Protein AF-A0A7C7QUS9-F1 (afdb_monomer)

Foldseek 3Di:
DVVVVVLVVLLVLLLVVCLVPNLVDDCCVSCVVVVHHSVVVCVSQVDSVSSVVVNCCVLPVVLDDPVLVVLCPPPVDDNVVSVVVSVVVVCVSQPDSSNVSNVVRVD

Radius of gyration: 17.29 Å; Cα contacts (8 Å, |Δi|>4): 69; chains: 1; bounding box: 38×33×48 Å

pLDDT: mean 86.85, std 11.31, range [49.69, 97.69]

Nearest PDB structures (foldseek):
  7n4z-assembly2_B  TM=6.347E-01  e=1.288E-02  Salmonella enterica subsp. enterica serovar Typhimurium
  4nn1-assembly1_A-2  TM=6.905E-01  e=2.292E-02  Mycobacterium tuberculosis H37Rv
  7n4w-assembly1_A-2  TM=6.399E-01  e=1.288E-02  Salmonella enterica subsp. enterica serovar Typhimurium str. 14028S
  3vvx-assembly1_A  TM=6.187E-01  e=1.674E-02  Salmonella enterica subsp. enterica serovar Typhimurium str. 14028S
  2hku-assembly1_A  TM=6.046E-01  e=2.071E-01  Rhodococcus jostii RHA1

Structure (mmCIF, N/CA/C/O backbone):
data_AF-A0A7C7QUS9-F1
#
_entry.id   AF-A0A7C7QUS9-F1
#
loop_
_atom_site.group_PDB
_atom_site.id
_atom_site.type_symbol
_atom_site.label_atom_id
_atom_site.label_alt_id
_atom_site.label_comp_id
_atom_site.label_asym_id
_atom_site.label_entity_id
_atom_site.label_seq_id
_atom_site.pdbx_PDB_ins_code
_atom_site.Cartn_x
_atom_site.Cartn_y
_atom_site.Cartn_z
_atom_site.occupancy
_atom_site.B_iso_or_equiv
_atom_site.auth_seq_id
_atom_site.auth_comp_id
_atom_site.auth_asym_id
_atom_site.auth_atom_id
_atom_site.pdbx_PDB_model_num
ATOM 1 N N . MET A 1 1 ? 1.601 -17.548 12.418 1.00 49.69 1 MET A N 1
ATOM 2 C CA . MET A 1 1 ? 0.513 -18.041 11.544 1.00 49.69 1 MET A CA 1
ATOM 3 C C . MET A 1 1 ? -0.765 -17.232 11.767 1.00 49.69 1 MET A C 1
ATOM 5 O O . MET A 1 1 ? -0.870 -16.202 11.123 1.00 49.69 1 MET A O 1
ATOM 9 N N . ALA A 1 2 ? -1.624 -17.521 12.758 1.00 72.19 2 ALA A N 1
ATOM 10 C CA . ALA A 1 2 ? -2.902 -16.795 12.927 1.00 72.19 2 ALA A CA 1
ATOM 11 C C . ALA A 1 2 ? -2.791 -15.256 13.081 1.00 72.19 2 ALA A C 1
ATOM 13 O O . ALA A 1 2 ? -3.647 -14.520 12.602 1.00 72.19 2 ALA A O 1
ATOM 14 N N . SER A 1 3 ? -1.736 -14.741 13.730 1.00 84.69 3 SER A N 1
ATOM 15 C CA . SER A 1 3 ? -1.546 -13.288 13.897 1.00 84.69 3 SER A CA 1
ATOM 16 C C . SER A 1 3 ? -1.076 -12.578 12.622 1.00 84.69 3 SER A C 1
ATOM 18 O O . SER A 1 3 ? -1.424 -11.420 12.421 1.00 84.69 3 SER A O 1
ATOM 20 N N . GLU A 1 4 ? -0.286 -13.240 11.775 1.00 89.75 4 GLU A N 1
ATOM 21 C CA . GLU A 1 4 ? 0.181 -12.663 10.504 1.00 89.75 4 GLU A CA 1
ATOM 22 C C . GLU A 1 4 ? -0.913 -12.720 9.444 1.00 89.75 4 GLU A C 1
ATOM 24 O O . GLU A 1 4 ? -1.131 -11.734 8.749 1.00 89.75 4 GLU A O 1
ATOM 29 N N . GLU A 1 5 ? -1.661 -13.824 9.378 1.00 91.81 5 GLU A N 1
ATOM 30 C CA . GLU A 1 5 ? -2.834 -13.949 8.505 1.00 91.81 5 GLU A CA 1
ATOM 31 C C . GLU A 1 5 ? -3.876 -12.878 8.833 1.00 91.81 5 GLU A C 1
ATOM 33 O O . GLU A 1 5 ? -4.350 -12.176 7.944 1.00 91.81 5 GLU A O 1
ATOM 38 N N . ARG A 1 6 ? -4.156 -12.668 10.125 1.00 93.38 6 ARG A N 1
ATOM 39 C CA . ARG A 1 6 ? -5.058 -11.606 10.589 1.00 93.38 6 ARG A CA 1
ATOM 40 C C . ARG A 1 6 ? -4.556 -10.210 10.234 1.00 93.38 6 ARG A C 1
ATOM 42 O O . ARG A 1 6 ? -5.337 -9.338 9.865 1.00 93.38 6 ARG A O 1
ATOM 49 N N . ARG A 1 7 ? -3.248 -9.984 10.352 1.00 94.62 7 ARG A N 1
ATOM 50 C CA . ARG A 1 7 ? -2.628 -8.708 9.992 1.00 94.62 7 ARG A CA 1
ATOM 51 C C . ARG A 1 7 ? -2.743 -8.439 8.494 1.00 94.62 7 ARG A C 1
ATOM 53 O O . ARG A 1 7 ? -3.082 -7.325 8.110 1.00 94.62 7 ARG A O 1
ATOM 60 N N . ALA A 1 8 ? -2.514 -9.458 7.667 1.00 93.81 8 ALA A N 1
ATOM 61 C CA . ALA A 1 8 ? -2.687 -9.381 6.221 1.00 93.81 8 ALA A CA 1
ATOM 62 C C . ALA A 1 8 ? -4.157 -9.140 5.832 1.00 93.81 8 ALA A C 1
ATOM 64 O O . ALA A 1 8 ? -4.424 -8.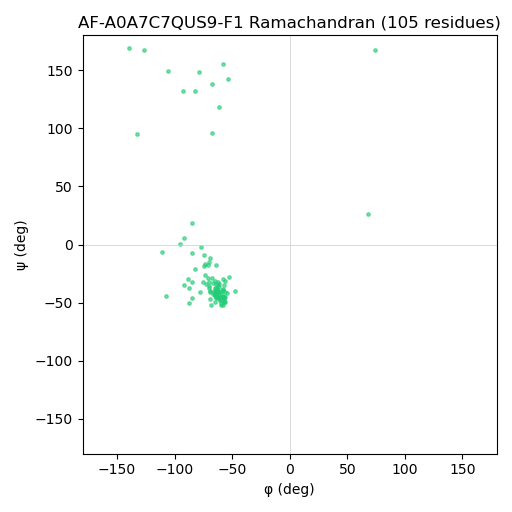302 4.975 1.00 93.81 8 ALA A O 1
ATOM 65 N N . GLU A 1 9 ? -5.105 -9.801 6.505 1.00 94.44 9 GLU A N 1
ATOM 66 C CA . GLU A 1 9 ? -6.548 -9.569 6.349 1.00 94.44 9 GLU A CA 1
ATOM 67 C C . GLU A 1 9 ? -6.909 -8.103 6.639 1.00 94.44 9 GLU A C 1
ATOM 69 O O . GLU A 1 9 ? -7.573 -7.445 5.833 1.00 94.44 9 GLU A O 1
ATOM 74 N N . PHE A 1 10 ? -6.430 -7.558 7.762 1.00 96.06 10 PHE A N 1
ATOM 75 C CA . PHE A 1 10 ? -6.688 -6.165 8.129 1.00 96.06 10 PHE A CA 1
ATOM 76 C C . PHE A 1 10 ? -6.063 -5.186 7.141 1.00 96.06 10 PHE A C 1
ATOM 78 O O . PHE A 1 10 ? -6.703 -4.198 6.786 1.00 96.06 10 PHE A O 1
ATOM 85 N N . LEU A 1 11 ? -4.846 -5.467 6.673 1.00 95.31 11 LEU A N 1
ATOM 86 C CA . LEU A 1 11 ? -4.173 -4.644 5.675 1.00 95.31 11 LEU A CA 1
ATOM 87 C C . LEU A 1 11 ? -4.941 -4.634 4.347 1.00 95.31 11 LEU A C 1
ATOM 89 O O . LEU A 1 11 ? -5.177 -3.564 3.796 1.00 95.31 11 LEU A O 1
ATOM 93 N N . ALA A 1 12 ? -5.401 -5.794 3.868 1.00 93.00 12 ALA A N 1
ATOM 94 C CA . ALA A 1 12 ? -6.202 -5.890 2.646 1.00 93.00 12 ALA A CA 1
ATOM 95 C C . ALA A 1 12 ? -7.488 -5.051 2.741 1.00 93.00 12 ALA A C 1
ATOM 97 O O . ALA A 1 12 ? -7.810 -4.276 1.843 1.00 93.00 12 ALA A O 1
ATOM 98 N N . LYS A 1 13 ? -8.186 -5.129 3.876 1.00 94.44 13 LYS A N 1
ATOM 99 C CA . LYS A 1 13 ? -9.397 -4.337 4.118 1.00 94.44 13 LYS A CA 1
ATOM 100 C C . LYS A 1 13 ? -9.125 -2.848 4.316 1.00 94.44 13 LYS A C 1
ATOM 102 O O . LYS A 1 13 ? -9.951 -2.027 3.924 1.00 94.44 13 LYS A O 1
ATOM 107 N N . ALA A 1 14 ? -7.981 -2.485 4.887 1.00 94.50 14 ALA A N 1
ATOM 108 C CA . ALA A 1 14 ? -7.552 -1.094 4.972 1.00 94.50 14 ALA A CA 1
ATOM 109 C C . ALA A 1 14 ? -7.261 -0.505 3.583 1.00 94.50 14 ALA A C 1
ATOM 111 O O . ALA A 1 14 ? -7.660 0.627 3.326 1.00 94.50 14 ALA A O 1
ATOM 112 N N . ILE A 1 15 ? -6.641 -1.275 2.678 1.00 92.31 15 ILE A N 1
ATOM 113 C CA . ILE A 1 15 ? -6.433 -0.879 1.275 1.00 92.31 15 ILE A CA 1
ATOM 114 C C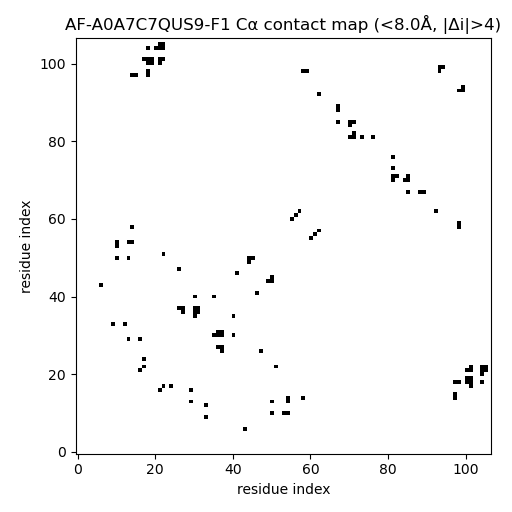 . ILE A 1 15 ? -7.783 -0.587 0.606 1.00 92.31 15 ILE A C 1
ATOM 116 O O . ILE A 1 15 ? -7.966 0.505 0.073 1.00 92.31 15 ILE A O 1
ATOM 120 N N . GLU A 1 16 ? -8.749 -1.511 0.696 1.00 91.00 16 GLU A N 1
ATOM 121 C CA . GLU A 1 16 ? -10.104 -1.314 0.149 1.00 91.00 16 GLU A CA 1
ATOM 122 C C . GLU A 1 16 ? -10.774 -0.054 0.728 1.00 91.00 16 GLU A C 1
ATOM 124 O O . GLU A 1 16 ? -11.364 0.746 0.002 1.00 91.00 16 GLU A O 1
ATOM 129 N N . PHE A 1 17 ? -10.672 0.138 2.046 1.00 92.88 17 PHE A N 1
ATOM 130 C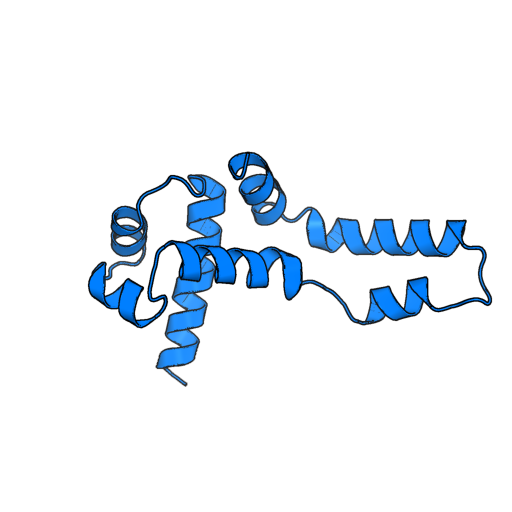 CA . PHE A 1 17 ? -11.280 1.265 2.745 1.00 92.88 17 PHE A CA 1
ATOM 131 C C . PHE A 1 17 ? -10.678 2.607 2.322 1.00 92.88 17 PHE A C 1
ATOM 133 O O . PHE A 1 17 ? -11.417 3.521 1.963 1.00 92.88 17 PHE A O 1
ATOM 140 N N . PHE A 1 18 ? -9.350 2.733 2.315 1.00 90.81 18 PHE A N 1
ATOM 141 C CA . PHE A 1 18 ? -8.694 3.981 1.928 1.00 90.81 18 PHE A CA 1
ATOM 142 C C . PHE A 1 18 ? -8.808 4.267 0.430 1.00 90.81 18 PHE A C 1
ATOM 144 O O . PHE A 1 18 ? -8.901 5.432 0.051 1.00 90.81 18 PHE A O 1
ATOM 151 N N . ALA A 1 19 ? -8.900 3.240 -0.420 1.00 87.50 19 ALA A N 1
ATOM 152 C CA . ALA A 1 19 ? -9.254 3.426 -1.824 1.00 87.50 19 ALA A CA 1
ATOM 153 C C . ALA A 1 19 ? -10.666 4.018 -1.985 1.00 87.50 19 ALA A C 1
ATOM 155 O O . ALA A 1 19 ? -10.932 4.756 -2.931 1.00 87.50 19 ALA A O 1
ATOM 156 N N . GLN A 1 20 ? -11.603 3.712 -1.088 1.00 87.62 20 GLN A N 1
ATOM 157 C CA . GLN A 1 20 ? -12.972 4.224 -1.171 1.00 87.62 20 GLN A CA 1
ATOM 158 C C . GLN A 1 20 ? -13.128 5.613 -0.549 1.00 87.62 20 GLN A C 1
ATOM 160 O O . GLN A 1 20 ? -13.744 6.473 -1.173 1.00 87.62 20 GLN A O 1
ATOM 165 N N . GLU A 1 21 ? -12.564 5.812 0.642 1.00 88.50 21 GLU A N 1
ATOM 166 C CA . GLU A 1 21 ? -12.873 6.939 1.534 1.00 88.50 21 GLU A CA 1
ATOM 167 C C . GLU A 1 21 ? -11.720 7.953 1.676 1.00 88.50 21 GLU A C 1
ATOM 169 O O . GLU A 1 21 ? -11.881 8.986 2.326 1.00 88.50 21 GLU A O 1
ATOM 174 N N . GLY A 1 22 ? -10.544 7.656 1.115 1.00 87.62 22 GLY A N 1
ATOM 175 C CA . GLY A 1 22 ? -9.336 8.472 1.252 1.00 87.62 22 GLY A CA 1
ATOM 176 C C . GLY A 1 22 ? -8.664 8.376 2.624 1.00 87.62 22 GLY A C 1
ATOM 177 O O . GLY A 1 22 ? -9.221 7.848 3.591 1.00 87.62 22 GLY A O 1
ATOM 178 N N . PHE A 1 23 ? -7.436 8.890 2.731 1.00 88.81 23 PHE A N 1
ATOM 179 C CA . PHE A 1 23 ? -6.633 8.766 3.954 1.00 88.81 23 PHE A CA 1
ATOM 180 C C . PHE A 1 23 ? -7.091 9.660 5.104 1.00 88.81 23 PHE A C 1
ATOM 182 O O . PHE A 1 23 ? -6.758 9.370 6.250 1.00 88.81 23 PHE A O 1
ATOM 189 N N . GLU A 1 24 ? -7.906 10.685 4.858 1.00 87.88 24 GLU A N 1
ATOM 190 C CA . GLU A 1 24 ? -8.478 11.528 5.919 1.00 87.88 24 GLU A CA 1
ATOM 191 C C . GLU A 1 24 ? -9.541 10.800 6.756 1.00 87.88 24 GLU A C 1
ATOM 193 O O . GLU A 1 24 ? -9.807 11.165 7.904 1.00 87.88 24 GLU A O 1
ATOM 198 N N . SER A 1 25 ? -10.071 9.688 6.245 1.00 88.56 25 SER A N 1
ATOM 199 C CA . SER A 1 25 ? -11.064 8.859 6.927 1.00 88.56 25 SER A CA 1
ATOM 200 C C . SER A 1 25 ? -10.603 8.332 8.302 1.00 88.56 25 SER A C 1
ATOM 202 O O . SER A 1 25 ? -9.415 8.227 8.635 1.00 88.56 25 SER A O 1
ATOM 204 N N . SER A 1 26 ? -11.573 8.031 9.171 1.00 91.69 26 SER A N 1
ATOM 205 C CA . SER A 1 26 ? -11.314 7.660 10.566 1.00 91.69 26 SER A CA 1
ATOM 206 C C . SER A 1 26 ? -10.948 6.183 10.723 1.00 91.69 26 SER A C 1
ATOM 208 O O . SER A 1 26 ? -11.694 5.298 10.305 1.00 91.69 26 SER A O 1
ATOM 210 N N . THR A 1 27 ? -9.876 5.886 11.464 1.00 93.94 27 THR A N 1
ATOM 211 C CA . THR A 1 27 ? -9.523 4.501 11.841 1.00 93.94 27 THR A CA 1
ATOM 212 C C . THR A 1 27 ? -10.566 3.843 12.747 1.00 93.94 27 THR A C 1
ATOM 214 O O . THR A 1 27 ? -10.609 2.619 12.851 1.00 93.94 27 THR A O 1
ATOM 217 N N . ARG A 1 28 ? -11.446 4.629 13.385 1.00 95.19 28 ARG A N 1
ATOM 218 C CA . ARG A 1 28 ? -12.595 4.102 14.134 1.00 95.19 28 ARG A CA 1
ATOM 219 C C . ARG A 1 28 ? -13.634 3.483 13.200 1.00 95.19 28 ARG A C 1
ATOM 221 O O . ARG A 1 28 ? -14.183 2.433 13.517 1.00 95.19 28 ARG A O 1
ATOM 228 N N . GLU A 1 29 ? -13.875 4.118 12.057 1.00 95.31 29 GLU A N 1
ATOM 229 C CA . GLU A 1 29 ? -14.780 3.606 11.028 1.00 95.31 29 GLU A CA 1
ATOM 230 C C . GLU A 1 29 ? -14.194 2.359 10.357 1.00 95.31 29 GLU A C 1
ATOM 232 O O . GLU A 1 29 ? -14.894 1.359 10.205 1.00 95.31 29 GLU A O 1
ATOM 237 N N . LEU A 1 30 ? -12.888 2.358 10.073 1.00 95.69 30 LEU A N 1
ATOM 238 C CA . LEU A 1 30 ? -12.189 1.160 9.605 1.00 95.69 30 LEU A CA 1
ATOM 239 C C . LEU A 1 30 ? -12.331 -0.010 10.592 1.00 95.69 30 LEU A C 1
ATOM 241 O O . LEU A 1 30 ? -12.716 -1.106 10.192 1.00 95.69 30 LEU A O 1
ATOM 245 N N . ALA A 1 31 ? -12.074 0.215 11.886 1.00 96.00 31 ALA A N 1
ATOM 246 C CA . ALA A 1 31 ? -12.225 -0.821 12.909 1.00 96.00 31 ALA A CA 1
ATOM 247 C C . ALA A 1 31 ? -13.662 -1.375 12.957 1.00 96.00 31 ALA A C 1
ATOM 249 O O . ALA A 1 31 ? -13.857 -2.588 13.029 1.00 96.00 31 ALA A O 1
ATOM 250 N N . ARG A 1 32 ? -14.669 -0.499 12.820 1.00 95.88 32 ARG A N 1
ATOM 251 C CA . ARG A 1 32 ? -16.080 -0.892 12.721 1.00 95.88 32 ARG A CA 1
ATOM 252 C C . ARG A 1 32 ? -16.343 -1.780 11.500 1.00 95.88 32 ARG A C 1
ATOM 254 O O . ARG A 1 32 ? -16.998 -2.807 11.650 1.00 95.88 32 ARG A O 1
ATOM 261 N N . ARG A 1 33 ? -15.822 -1.425 10.317 1.00 93.69 33 ARG A N 1
ATOM 262 C CA . ARG A 1 33 ? -15.948 -2.238 9.088 1.00 93.69 33 ARG A CA 1
ATOM 263 C C . ARG A 1 33 ? -15.240 -3.590 9.198 1.00 93.69 33 ARG A C 1
ATOM 265 O O . ARG A 1 33 ? -15.733 -4.577 8.668 1.00 93.69 33 ARG A O 1
ATOM 272 N N . LEU A 1 34 ? -14.124 -3.636 9.920 1.00 94.00 34 LEU A N 1
ATOM 273 C CA . LEU A 1 34 ? -13.379 -4.857 10.238 1.00 94.00 34 LEU A CA 1
ATOM 274 C C . LEU A 1 34 ? -14.058 -5.731 11.310 1.00 94.00 34 LEU A C 1
ATOM 276 O O . LEU A 1 34 ? -13.598 -6.840 11.567 1.00 94.00 34 LEU A O 1
ATOM 280 N N . GLY A 1 35 ? -15.114 -5.244 11.973 1.00 95.38 35 GLY A N 1
ATOM 281 C CA . GLY A 1 35 ? -15.760 -5.957 13.078 1.00 95.38 35 GLY A CA 1
ATOM 282 C C . GLY A 1 35 ? -14.882 -6.071 14.329 1.00 95.38 35 GLY A C 1
ATOM 283 O O . GLY A 1 35 ? -15.037 -7.008 15.111 1.00 95.38 35 GLY A O 1
ATOM 284 N N . VAL A 1 36 ? -13.944 -5.138 14.526 1.00 95.81 36 VAL A N 1
ATOM 285 C CA . VAL A 1 36 ? -13.001 -5.137 15.652 1.00 95.81 36 VAL A CA 1
ATOM 286 C C . VAL A 1 36 ? -13.008 -3.819 16.413 1.00 95.81 36 VAL A C 1
ATOM 288 O O . VAL A 1 36 ? -13.543 -2.803 15.974 1.00 95.81 36 VAL A O 1
ATOM 291 N N . THR A 1 37 ? -12.388 -3.818 17.589 1.00 97.12 37 THR A N 1
ATOM 292 C CA . THR A 1 37 ? -12.198 -2.589 18.358 1.00 97.12 37 THR A CA 1
ATOM 293 C C . THR A 1 37 ? -11.027 -1.779 17.796 1.00 97.12 37 THR A C 1
ATOM 295 O O . THR A 1 37 ? -10.039 -2.332 17.309 1.00 97.12 37 THR A O 1
ATOM 298 N N . GLN A 1 38 ? -11.100 -0.450 17.902 1.00 95.44 38 GLN A N 1
ATOM 299 C CA . GLN A 1 38 ? -10.001 0.435 17.498 1.00 95.44 38 GLN A CA 1
ATOM 300 C C . GLN A 1 38 ? -8.681 0.134 18.250 1.00 95.44 38 GLN A C 1
ATOM 302 O O . GLN A 1 38 ? -7.637 0.111 17.602 1.00 95.44 38 GLN A O 1
ATOM 307 N N . PRO A 1 39 ? -8.682 -0.189 19.563 1.00 96.69 39 PRO A N 1
ATOM 308 C CA . PRO A 1 39 ? -7.471 -0.650 20.246 1.00 96.69 39 PRO A CA 1
ATOM 309 C C . PRO A 1 39 ? -6.891 -1.952 19.680 1.00 96.69 39 PRO A C 1
ATOM 311 O O . PRO A 1 39 ? -5.672 -2.091 19.621 1.00 96.69 39 PRO A O 1
ATOM 314 N N . LEU A 1 40 ? -7.730 -2.904 19.241 1.00 95.31 40 LEU A N 1
ATOM 315 C CA . LEU A 1 40 ? -7.233 -4.127 18.605 1.00 95.31 40 LEU A CA 1
ATOM 316 C C . LEU A 1 40 ? -6.563 -3.810 17.268 1.00 95.31 40 LEU A C 1
ATOM 318 O O . LEU A 1 40 ? -5.487 -4.336 17.011 1.00 95.31 40 LEU A O 1
ATOM 322 N N . LEU A 1 41 ? -7.147 -2.925 16.455 1.00 95.44 41 LEU A N 1
ATOM 323 C CA . LEU A 1 41 ? -6.520 -2.456 15.217 1.00 95.44 41 LEU A CA 1
ATOM 324 C C . LEU A 1 41 ? -5.134 -1.847 15.492 1.00 95.44 41 LEU A C 1
ATOM 326 O O . LEU A 1 41 ? -4.161 -2.217 14.835 1.00 95.44 41 LEU A O 1
ATOM 330 N N . TYR A 1 42 ? -5.020 -0.999 16.519 1.00 95.75 42 TYR A N 1
ATOM 331 C CA . TYR A 1 42 ? -3.745 -0.380 16.892 1.00 95.75 42 TYR A CA 1
ATOM 332 C C . TYR A 1 42 ? -2.719 -1.333 17.511 1.00 95.75 42 TYR A C 1
ATOM 334 O O . TYR A 1 42 ? -1.531 -1.029 17.535 1.00 95.75 42 TYR A O 1
ATOM 342 N N . ARG A 1 43 ? -3.126 -2.532 17.936 1.00 95.00 43 ARG A N 1
ATOM 343 C CA . ARG A 1 43 ? -2.175 -3.590 18.298 1.00 95.00 43 ARG A CA 1
ATOM 344 C C . ARG A 1 43 ? -1.405 -4.119 17.080 1.00 95.00 43 ARG A C 1
ATOM 346 O O . ARG A 1 43 ? -0.283 -4.588 17.244 1.00 95.00 43 ARG A O 1
ATOM 353 N N . TYR A 1 44 ? -2.004 -4.069 15.888 1.00 95.19 44 TYR A N 1
ATOM 354 C CA . TYR A 1 44 ? -1.374 -4.503 14.635 1.00 95.19 44 TYR A CA 1
ATOM 355 C C . TYR A 1 44 ? -0.658 -3.364 13.906 1.00 95.19 44 TYR A C 1
ATOM 357 O O . TYR A 1 44 ? 0.383 -3.605 13.295 1.00 95.19 44 TYR A O 1
ATOM 365 N N . PHE A 1 45 ? -1.211 -2.151 13.992 1.00 96.12 45 PHE A N 1
ATOM 366 C CA . PHE A 1 45 ? -0.705 -0.946 13.335 1.00 96.12 45 PHE A CA 1
ATOM 367 C C . PHE A 1 45 ? -0.669 0.197 14.357 1.00 96.12 45 PHE A C 1
ATOM 369 O O . PHE A 1 45 ? -1.706 0.812 14.581 1.00 96.12 45 PHE A O 1
ATOM 376 N N . PRO A 1 46 ? 0.465 0.467 15.021 1.00 95.38 46 PRO A N 1
ATOM 377 C CA . PRO A 1 46 ? 0.522 1.307 16.226 1.00 95.38 46 PRO A CA 1
ATOM 378 C C . PRO A 1 46 ? -0.114 2.699 16.109 1.00 95.38 46 PRO A C 1
ATOM 380 O O . PRO A 1 46 ? -0.620 3.234 17.097 1.00 95.38 46 PRO A O 1
ATOM 383 N N . SER A 1 47 ? -0.143 3.274 14.908 1.00 96.12 47 SER A N 1
ATOM 384 C CA . SER A 1 47 ? -0.831 4.524 14.610 1.00 96.12 47 SER A CA 1
ATOM 385 C C . SER A 1 47 ? -1.545 4.486 13.256 1.00 96.12 47 SER A C 1
ATOM 387 O O . SER A 1 47 ? -1.332 3.599 12.427 1.00 96.12 47 SER A O 1
ATOM 389 N N . LYS A 1 48 ? -2.383 5.502 12.995 1.00 93.88 48 LYS A N 1
ATOM 390 C CA . LYS A 1 48 ? -2.937 5.744 11.652 1.00 93.88 48 LYS A CA 1
ATOM 391 C C . LYS A 1 48 ? -1.815 5.940 10.622 1.00 93.88 48 LYS A C 1
ATOM 393 O O . LYS A 1 48 ? -1.945 5.447 9.511 1.00 93.88 48 LYS A O 1
ATOM 398 N N . GLY A 1 49 ? -0.727 6.615 11.003 1.00 95.00 49 GLY A N 1
ATOM 399 C CA . GLY A 1 49 ? 0.436 6.822 10.139 1.00 95.00 49 GLY A CA 1
ATOM 400 C C . GLY A 1 49 ? 1.124 5.510 9.761 1.00 95.00 49 GLY A C 1
ATOM 401 O O . GLY A 1 49 ? 1.385 5.293 8.585 1.00 95.0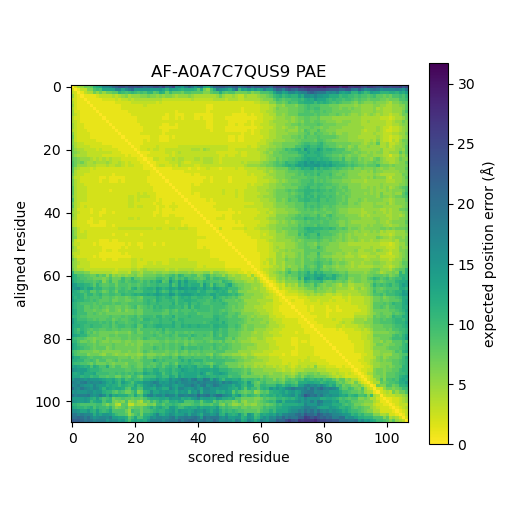0 49 GLY A O 1
ATOM 402 N N . ASP A 1 50 ? 1.327 4.605 10.722 1.00 95.88 50 ASP A N 1
ATOM 403 C CA . ASP A 1 50 ? 1.929 3.286 10.464 1.00 95.88 50 ASP A CA 1
ATOM 404 C C . ASP A 1 50 ? 1.042 2.433 9.551 1.00 95.88 50 ASP A C 1
ATOM 406 O O . ASP A 1 50 ? 1.521 1.836 8.591 1.00 95.88 50 ASP A O 1
ATOM 410 N N . LEU A 1 51 ? -0.274 2.431 9.797 1.00 95.19 51 LEU A N 1
ATOM 411 C CA . LEU A 1 51 ? -1.230 1.749 8.926 1.00 95.19 51 LEU A CA 1
ATOM 412 C C . LEU A 1 51 ? -1.179 2.298 7.495 1.00 95.19 51 LEU A C 1
ATOM 414 O O . LEU A 1 51 ? -1.178 1.529 6.537 1.00 95.19 51 LEU A O 1
ATOM 418 N N . ILE A 1 52 ? -1.143 3.624 7.351 1.00 92.62 52 ILE A N 1
ATOM 419 C CA . ILE A 1 52 ? -1.036 4.282 6.048 1.00 92.62 52 ILE A CA 1
ATOM 420 C C . ILE A 1 52 ? 0.283 3.903 5.374 1.00 92.62 52 ILE A C 1
ATOM 422 O O . ILE A 1 52 ? 0.258 3.514 4.212 1.00 92.62 52 ILE A O 1
ATOM 426 N N . SER A 1 53 ? 1.409 3.948 6.091 1.00 91.56 53 SER A N 1
ATOM 427 C CA . SER A 1 53 ? 2.719 3.546 5.565 1.00 91.56 53 SER A CA 1
ATOM 428 C C . SER A 1 53 ? 2.697 2.117 5.035 1.00 91.56 53 SER A C 1
ATOM 430 O O . SER A 1 53 ? 3.221 1.849 3.962 1.00 91.56 53 SER A O 1
ATOM 432 N N . GLU A 1 54 ? 2.035 1.197 5.730 1.00 93.56 54 GLU A N 1
ATOM 433 C CA . GLU A 1 54 ? 1.933 -0.184 5.264 1.00 93.56 54 GLU A CA 1
ATOM 434 C C . GLU A 1 54 ? 0.999 -0.375 4.079 1.00 93.56 54 GLU A C 1
ATOM 436 O O . GLU A 1 54 ? 1.264 -1.211 3.214 1.00 93.56 54 GLU A O 1
ATOM 441 N N . VAL A 1 55 ? -0.083 0.401 4.014 1.00 91.06 55 VAL A N 1
ATOM 442 C CA . VAL A 1 55 ? -0.931 0.474 2.821 1.00 91.06 55 VAL A CA 1
ATOM 443 C C . VAL A 1 55 ? -0.106 0.996 1.645 1.00 91.06 55 VAL A C 1
ATOM 445 O O . VAL A 1 55 ? -0.158 0.407 0.566 1.00 91.06 55 VAL A O 1
ATOM 448 N N . TYR A 1 56 ? 0.720 2.026 1.856 1.00 85.69 56 TYR A N 1
ATOM 449 C CA . TYR A 1 56 ? 1.655 2.517 0.846 1.00 85.69 56 TYR A CA 1
ATOM 450 C C . TYR A 1 56 ? 2.649 1.428 0.420 1.00 85.69 56 TYR A C 1
ATOM 452 O O . TYR A 1 56 ? 2.778 1.139 -0.768 1.00 85.69 56 TYR A O 1
ATOM 460 N N . ASP A 1 57 ? 3.304 0.758 1.361 1.00 87.38 57 ASP A N 1
ATOM 461 C CA . ASP A 1 57 ? 4.271 -0.292 1.042 1.00 87.38 57 ASP A CA 1
ATOM 462 C C . ASP A 1 57 ? 3.627 -1.453 0.276 1.00 87.38 57 ASP A C 1
ATOM 464 O O . ASP A 1 57 ? 4.201 -1.968 -0.686 1.00 87.38 57 ASP A O 1
ATOM 468 N N . ALA A 1 58 ? 2.414 -1.858 0.655 1.00 86.12 58 ALA A N 1
ATOM 469 C CA . ALA A 1 58 ? 1.687 -2.939 -0.003 1.00 86.12 58 ALA A CA 1
ATOM 470 C C . ALA A 1 58 ? 1.203 -2.571 -1.414 1.00 86.12 58 ALA A C 1
ATOM 472 O O . ALA A 1 58 ? 1.177 -3.429 -2.301 1.00 86.12 58 ALA A O 1
ATOM 473 N N . VAL A 1 59 ? 0.814 -1.314 -1.631 1.00 82.19 59 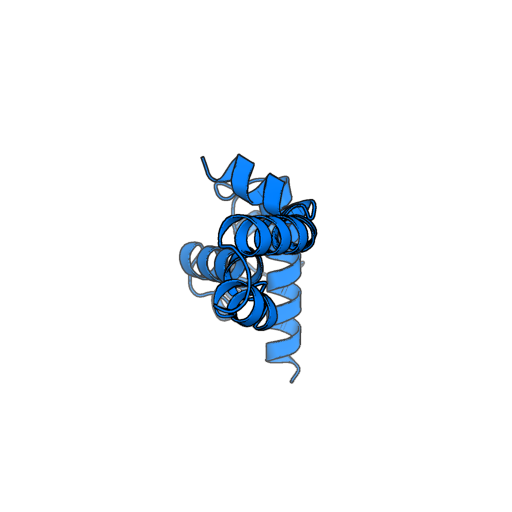VAL A N 1
ATOM 474 C CA . VAL A 1 59 ? 0.257 -0.849 -2.908 1.00 82.19 59 VAL A CA 1
ATOM 475 C C . VAL A 1 59 ? 1.349 -0.402 -3.882 1.00 82.19 59 VAL A C 1
ATOM 477 O O . VAL A 1 59 ? 1.233 -0.683 -5.073 1.00 82.19 59 VAL A O 1
ATOM 480 N N . TYR A 1 60 ? 2.416 0.242 -3.403 1.00 74.44 60 TYR A N 1
ATOM 481 C CA . TYR A 1 60 ? 3.433 0.871 -4.251 1.00 74.44 60 TYR A CA 1
ATOM 482 C C . TYR A 1 60 ? 4.766 0.118 -4.267 1.00 74.44 60 TYR A C 1
ATOM 484 O O . TYR A 1 60 ? 5.340 -0.075 -5.336 1.00 74.44 60 TYR A O 1
ATOM 492 N N . VAL A 1 61 ? 5.265 -0.327 -3.109 1.00 73.25 61 VAL A N 1
ATOM 493 C CA . VAL A 1 61 ? 6.637 -0.857 -2.995 1.00 73.25 61 VAL A CA 1
ATOM 494 C C . VAL A 1 61 ? 6.691 -2.349 -3.314 1.00 73.25 61 VAL A C 1
ATOM 496 O O . VAL A 1 61 ? 7.463 -2.780 -4.166 1.00 73.25 61 VAL A O 1
ATOM 499 N N . LYS A 1 62 ? 5.824 -3.157 -2.694 1.00 74.31 62 LYS A N 1
ATOM 500 C CA . LYS A 1 62 ? 5.801 -4.621 -2.875 1.00 74.31 62 LYS A CA 1
ATOM 501 C C . LYS A 1 62 ? 5.328 -5.077 -4.255 1.00 74.31 62 LYS A C 1
ATOM 503 O O . LYS A 1 62 ? 5.458 -6.252 -4.582 1.00 74.31 62 LYS A O 1
ATOM 508 N N . ARG A 1 63 ? 4.769 -4.169 -5.057 1.00 72.00 63 ARG A N 1
ATOM 509 C CA . ARG A 1 63 ? 4.380 -4.446 -6.445 1.00 72.00 63 ARG A CA 1
ATOM 510 C C . ARG A 1 63 ? 5.531 -4.287 -7.434 1.00 72.00 63 ARG A C 1
ATOM 512 O O . ARG A 1 63 ? 5.358 -4.636 -8.599 1.00 72.00 63 ARG A O 1
ATOM 519 N N . TRP A 1 64 ? 6.686 -3.791 -6.983 1.00 74.25 64 TRP A N 1
ATOM 520 C CA . TRP A 1 64 ? 7.891 -3.754 -7.796 1.00 74.25 64 TRP A CA 1
ATOM 521 C C . TRP A 1 64 ? 8.304 -5.172 -8.186 1.00 74.25 64 TRP A C 1
ATOM 523 O O . TRP A 1 64 ? 8.603 -6.001 -7.326 1.00 74.25 64 TRP A O 1
ATOM 533 N N . ARG A 1 65 ? 8.323 -5.458 -9.488 1.00 78.75 65 ARG A N 1
ATOM 534 C CA . ARG A 1 65 ? 8.775 -6.751 -10.001 1.00 78.75 65 ARG A CA 1
ATOM 535 C C . ARG A 1 65 ? 10.260 -6.674 -10.333 1.00 78.75 65 ARG A C 1
ATOM 537 O O . ARG A 1 65 ? 10.696 -5.756 -11.023 1.00 78.75 65 ARG A O 1
ATOM 544 N N . GLU A 1 66 ? 11.040 -7.652 -9.877 1.00 80.44 66 GLU A N 1
ATOM 545 C CA . GLU A 1 66 ? 12.488 -7.720 -10.143 1.00 80.44 66 GLU A CA 1
ATOM 546 C C . GLU A 1 66 ? 12.810 -7.713 -11.649 1.00 80.44 66 GLU A C 1
ATOM 548 O O . GLU A 1 66 ? 13.805 -7.126 -12.077 1.00 80.44 66 GLU A O 1
ATOM 553 N N . GLU A 1 67 ? 11.913 -8.277 -12.465 1.00 83.44 67 GLU A N 1
ATOM 554 C CA . GLU A 1 67 ? 11.999 -8.300 -13.931 1.00 83.44 67 GLU A CA 1
ATOM 555 C C . GLU A 1 67 ? 12.080 -6.898 -14.560 1.00 83.44 67 GLU A C 1
ATOM 557 O O . GLU A 1 67 ? 12.743 -6.712 -15.579 1.00 83.44 67 GLU A O 1
ATOM 562 N N . TRP A 1 68 ? 11.494 -5.879 -13.923 1.00 88.31 68 TRP A N 1
ATOM 563 C CA . TRP A 1 68 ? 11.577 -4.496 -14.393 1.00 88.31 68 TRP A CA 1
ATOM 564 C C . TRP A 1 68 ? 13.004 -3.957 -14.338 1.00 88.31 68 TRP A C 1
ATOM 566 O O . TRP A 1 68 ? 13.446 -3.251 -15.246 1.00 88.31 68 TRP A O 1
ATOM 576 N N . GLY A 1 69 ? 13.749 -4.337 -13.297 1.00 87.19 69 GLY A N 1
ATOM 577 C CA . GLY A 1 69 ? 15.167 -4.014 -13.183 1.00 87.19 69 GLY A CA 1
ATOM 578 C C . GLY A 1 69 ? 15.974 -4.635 -14.321 1.00 87.19 69 GLY A C 1
ATOM 579 O O . GLY A 1 69 ? 16.835 -3.967 -14.893 1.00 87.19 69 GLY A O 1
ATOM 580 N N . ALA A 1 70 ? 15.652 -5.874 -14.705 1.00 90.69 70 ALA A N 1
ATOM 581 C CA . ALA A 1 70 ? 16.314 -6.563 -15.810 1.00 90.69 70 ALA A CA 1
ATOM 582 C C . ALA A 1 70 ? 16.057 -5.877 -17.165 1.00 90.69 70 ALA A C 1
ATOM 584 O O . ALA A 1 70 ? 17.009 -5.657 -17.917 1.00 90.69 70 ALA A O 1
ATOM 585 N N . ILE A 1 71 ? 14.815 -5.451 -17.438 1.00 92.56 71 ILE A N 1
ATOM 586 C CA . ILE A 1 71 ? 14.458 -4.692 -18.655 1.00 92.56 71 ILE A CA 1
ATOM 587 C C . ILE A 1 71 ? 15.300 -3.414 -18.758 1.00 92.56 71 ILE A C 1
ATOM 589 O O . ILE A 1 71 ? 15.880 -3.111 -19.804 1.00 92.56 71 ILE A O 1
ATOM 593 N N . LEU A 1 72 ? 15.402 -2.662 -17.660 1.00 93.25 72 LEU A N 1
ATOM 594 C CA . LEU A 1 72 ? 16.139 -1.398 -17.627 1.00 93.25 72 LEU A CA 1
ATOM 595 C C . LEU A 1 72 ? 17.665 -1.588 -17.647 1.00 93.25 72 LEU A C 1
ATOM 597 O O . LEU A 1 72 ? 18.384 -0.700 -18.114 1.00 93.25 72 LEU A O 1
ATOM 601 N N . ALA A 1 73 ? 18.176 -2.722 -17.166 1.00 94.88 73 ALA A N 1
ATOM 602 C CA . ALA A 1 73 ? 19.608 -3.002 -17.090 1.00 94.88 73 ALA A CA 1
ATOM 603 C C . ALA A 1 73 ? 20.219 -3.504 -18.411 1.00 94.88 73 ALA A C 1
ATOM 605 O O . ALA A 1 73 ? 21.428 -3.357 -18.600 1.00 94.88 73 ALA A O 1
ATOM 606 N N . ASP A 1 74 ? 19.422 -4.047 -19.336 1.00 95.44 74 ASP A N 1
ATOM 607 C CA . ASP A 1 74 ? 19.922 -4.629 -20.588 1.00 95.44 74 ASP A CA 1
ATOM 608 C C . ASP A 1 74 ? 20.509 -3.566 -21.535 1.00 95.44 74 ASP A C 1
ATOM 610 O O . ASP A 1 74 ? 19.808 -2.922 -22.300 1.00 95.44 74 ASP A O 1
ATOM 614 N N . ARG A 1 75 ? 21.825 -3.350 -21.524 1.00 95.31 75 ARG A N 1
ATOM 615 C CA . ARG A 1 75 ? 22.456 -2.324 -22.377 1.00 95.31 75 ARG A CA 1
ATOM 616 C C . ARG A 1 75 ? 22.611 -2.734 -23.844 1.00 95.31 75 ARG A C 1
ATOM 618 O O . ARG A 1 75 ? 23.083 -1.916 -24.630 1.00 95.31 75 ARG A O 1
ATOM 625 N N . SER A 1 76 ? 22.225 -3.956 -24.220 1.00 97.12 76 SER A N 1
ATOM 626 C CA . SER A 1 76 ? 22.270 -4.402 -25.619 1.00 97.12 76 SER A CA 1
ATOM 627 C C . SER A 1 76 ? 21.154 -3.786 -26.473 1.00 97.12 76 SER A C 1
ATOM 629 O O . SER A 1 76 ? 21.268 -3.734 -27.697 1.00 97.12 76 SER A O 1
ATOM 631 N N . ARG A 1 77 ? 20.098 -3.266 -25.832 1.00 96.94 77 ARG A N 1
ATOM 632 C CA . ARG A 1 77 ? 18.924 -2.674 -26.483 1.00 96.94 77 ARG A CA 1
ATOM 633 C C . ARG A 1 77 ? 18.918 -1.141 -26.390 1.00 96.94 77 ARG A C 1
ATOM 635 O O . ARG A 1 77 ? 19.375 -0.578 -25.386 1.00 96.94 77 ARG A O 1
ATOM 642 N N . PRO A 1 78 ? 18.338 -0.429 -27.377 1.00 97.69 78 PRO A 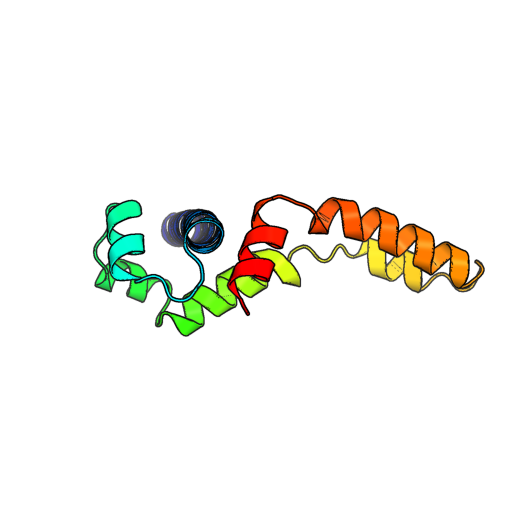N 1
ATOM 643 C CA . PRO A 1 78 ? 18.150 1.018 -27.298 1.00 97.69 78 PRO A CA 1
ATOM 644 C C . PRO A 1 78 ? 17.410 1.442 -26.021 1.00 97.69 78 PRO A C 1
ATOM 646 O O . PRO A 1 78 ? 16.469 0.784 -25.580 1.00 97.69 78 PRO A O 1
ATOM 649 N N . LEU A 1 79 ? 17.803 2.575 -25.423 1.00 94.75 79 LEU A N 1
ATOM 650 C CA . LEU A 1 79 ? 17.167 3.095 -24.200 1.00 94.75 79 LEU A CA 1
ATOM 651 C C . LEU A 1 79 ? 15.652 3.269 -24.358 1.00 94.75 79 LEU A C 1
ATOM 653 O O . LEU A 1 79 ? 14.900 2.917 -23.454 1.00 94.75 79 LEU A O 1
ATOM 657 N N . ARG A 1 80 ? 15.215 3.783 -25.512 1.00 96.12 80 ARG A N 1
ATOM 658 C CA . ARG A 1 80 ? 13.797 4.008 -25.805 1.00 96.12 80 ARG A CA 1
ATOM 659 C C . ARG A 1 80 ? 12.977 2.726 -25.675 1.00 96.12 80 ARG A C 1
ATOM 661 O O . ARG A 1 80 ? 11.919 2.759 -25.061 1.00 96.12 80 ARG A O 1
ATOM 668 N N . ASP A 1 81 ? 13.471 1.618 -26.214 1.00 96.44 81 ASP A N 1
ATOM 669 C CA . ASP A 1 81 ? 12.724 0.358 -26.247 1.00 96.44 81 ASP A CA 1
ATOM 670 C C . ASP A 1 81 ? 12.597 -0.245 -24.847 1.00 96.44 81 ASP A C 1
ATOM 672 O O . ASP A 1 81 ? 11.531 -0.727 -24.477 1.00 96.44 81 ASP A O 1
ATOM 676 N N . ARG A 1 82 ? 13.650 -0.121 -24.033 1.00 96.38 82 ARG A N 1
ATOM 677 C CA . ARG A 1 82 ? 13.646 -0.549 -22.625 1.00 96.38 82 ARG A CA 1
ATOM 678 C C . ARG A 1 82 ? 12.682 0.262 -21.783 1.00 96.38 82 ARG A C 1
ATOM 680 O O . ARG A 1 82 ? 11.943 -0.306 -20.991 1.00 96.38 82 ARG A O 1
ATOM 687 N N . LEU A 1 83 ? 12.673 1.582 -21.968 1.00 94.06 83 LEU A N 1
ATOM 688 C CA . LEU A 1 83 ? 11.728 2.456 -21.278 1.00 94.06 83 LEU A CA 1
ATOM 689 C C . LEU A 1 83 ? 10.291 2.149 -21.694 1.00 94.06 83 LEU A C 1
ATOM 691 O O . LEU A 1 83 ? 9.431 2.061 -20.830 1.00 94.06 83 LEU A O 1
ATOM 695 N N . MET A 1 84 ? 10.030 1.959 -22.989 1.00 94.31 84 MET A N 1
ATOM 696 C CA . MET A 1 84 ? 8.693 1.618 -23.480 1.00 94.31 84 MET A CA 1
ATOM 697 C C . MET A 1 84 ? 8.193 0.295 -22.901 1.00 94.31 84 MET A C 1
ATOM 699 O O . MET A 1 84 ? 7.076 0.243 -22.399 1.00 94.31 84 MET A O 1
ATOM 703 N N . GLU A 1 85 ? 9.014 -0.754 -22.931 1.00 93.00 85 GLU A N 1
ATOM 704 C CA . GLU A 1 85 ? 8.643 -2.056 -22.372 1.00 93.00 85 GLU A CA 1
ATOM 705 C C . GLU A 1 85 ? 8.454 -1.995 -20.855 1.00 93.00 85 GLU A C 1
ATOM 707 O O . GLU A 1 85 ? 7.454 -2.496 -20.346 1.00 93.00 85 GLU A O 1
ATOM 712 N N . PHE A 1 86 ? 9.359 -1.313 -20.144 1.00 91.75 86 PHE A N 1
ATOM 713 C CA . PHE A 1 86 ? 9.210 -1.059 -18.715 1.00 91.75 86 PHE A CA 1
ATOM 714 C C . PHE A 1 86 ? 7.896 -0.339 -18.417 1.00 91.75 86 PHE A C 1
ATOM 716 O O . PHE A 1 86 ? 7.157 -0.790 -17.553 1.00 91.75 86 PHE A O 1
ATOM 723 N N . TYR A 1 87 ? 7.577 0.747 -19.129 1.00 87.94 87 TYR A N 1
ATOM 724 C CA . TYR A 1 87 ? 6.348 1.495 -18.880 1.00 87.94 87 TYR A CA 1
ATOM 725 C C . TYR A 1 87 ? 5.105 0.666 -19.185 1.00 87.94 87 TYR A C 1
ATOM 727 O O . TYR A 1 87 ? 4.185 0.700 -18.381 1.00 87.94 87 TYR A O 1
ATOM 735 N N . ILE A 1 88 ? 5.082 -0.121 -20.264 1.00 88.19 88 ILE A N 1
ATOM 736 C CA . ILE A 1 88 ? 3.956 -1.021 -20.565 1.00 88.19 88 ILE A CA 1
ATOM 737 C C . ILE A 1 88 ? 3.765 -2.037 -19.425 1.00 88.19 88 ILE A C 1
ATOM 739 O O . ILE A 1 88 ? 2.681 -2.114 -18.844 1.00 88.19 88 ILE A O 1
ATOM 743 N N . ALA A 1 89 ? 4.829 -2.741 -19.031 1.00 85.81 89 ALA A N 1
ATOM 744 C CA . ALA A 1 89 ? 4.777 -3.727 -17.950 1.00 85.81 89 ALA A CA 1
ATOM 745 C C . ALA A 1 89 ? 4.436 -3.102 -16.583 1.00 85.81 89 ALA A C 1
ATOM 747 O O . ALA A 1 89 ? 3.706 -3.683 -15.779 1.00 85.81 89 ALA A O 1
ATOM 748 N N . TYR A 1 90 ? 4.944 -1.898 -16.317 1.00 82.94 90 TYR A N 1
ATOM 749 C CA . TYR A 1 90 ? 4.646 -1.118 -15.120 1.00 82.94 90 TYR A CA 1
ATOM 750 C C . TYR A 1 90 ? 3.165 -0.733 -15.078 1.00 82.94 90 TYR A C 1
ATOM 752 O O . TYR A 1 90 ? 2.505 -0.922 -14.055 1.00 82.94 90 TYR A O 1
ATOM 760 N N . THR A 1 91 ? 2.616 -0.250 -16.196 1.00 79.81 91 THR A N 1
ATOM 761 C CA . THR A 1 91 ? 1.225 0.206 -16.275 1.00 79.81 91 THR A CA 1
ATOM 762 C C . THR A 1 91 ? 0.208 -0.900 -16.005 1.00 79.81 91 THR A C 1
ATOM 764 O O . THR A 1 91 ? -0.781 -0.635 -15.322 1.00 79.81 91 THR A O 1
ATOM 767 N N . ASP A 1 92 ? 0.477 -2.146 -16.402 1.00 76.81 92 ASP A N 1
ATOM 768 C CA . ASP A 1 92 ? -0.397 -3.288 -16.084 1.00 76.81 92 ASP A CA 1
ATOM 769 C C . ASP A 1 92 ? -0.537 -3.524 -14.569 1.00 76.81 92 ASP A C 1
ATOM 771 O O . ASP A 1 92 ? -1.597 -3.906 -14.064 1.00 76.81 92 ASP A O 1
ATOM 775 N N . VAL A 1 93 ? 0.523 -3.263 -13.804 1.00 72.81 93 VAL A N 1
ATOM 776 C CA . VAL A 1 93 ? 0.535 -3.462 -12.346 1.00 72.81 93 VAL A CA 1
ATOM 777 C C . VAL A 1 93 ? -0.030 -2.252 -11.600 1.00 72.81 93 VAL A C 1
ATOM 779 O O . VAL A 1 93 ? -0.661 -2.389 -10.544 1.00 72.81 93 VAL A O 1
ATOM 782 N N . VAL A 1 94 ? 0.186 -1.071 -12.164 1.00 66.44 94 VAL A N 1
ATOM 783 C CA . VAL A 1 94 ? -0.076 0.230 -11.546 1.00 66.44 94 VAL A CA 1
ATOM 784 C C . VAL A 1 94 ? -1.505 0.698 -11.805 1.00 66.44 94 VAL A C 1
ATOM 786 O O . VAL A 1 94 ? -2.103 1.307 -10.933 1.00 66.44 94 VAL A O 1
ATOM 789 N N . PHE A 1 95 ? -2.138 0.331 -12.920 1.00 65.75 95 PHE A N 1
ATOM 790 C CA . PHE A 1 95 ? -3.529 0.720 -13.200 1.00 65.75 95 PHE A CA 1
ATOM 791 C C . PHE A 1 95 ? -4.608 -0.185 -12.580 1.00 65.75 95 PHE A C 1
ATOM 793 O O . PHE A 1 95 ? -5.775 -0.120 -12.967 1.00 65.75 95 PHE A O 1
ATOM 800 N N . HIS A 1 96 ? -4.278 -0.994 -11.571 1.00 66.12 96 HIS A N 1
ATOM 801 C CA . HIS A 1 96 ? -5.312 -1.669 -10.781 1.00 66.12 96 HIS A CA 1
ATOM 802 C C . HIS A 1 96 ? -6.121 -0.642 -9.961 1.00 66.12 96 HIS A C 1
ATOM 804 O O . HIS A 1 96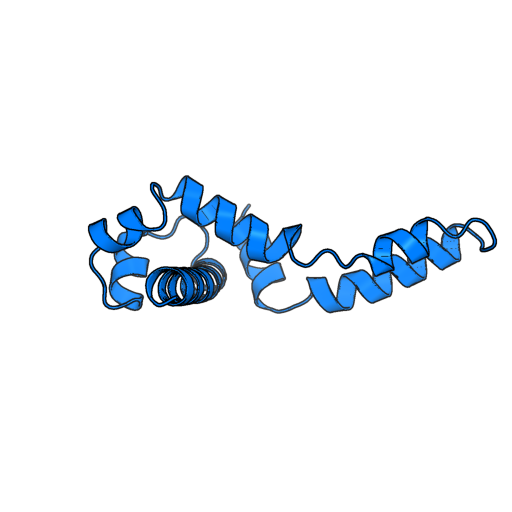 ? -5.553 0.283 -9.387 1.00 66.12 96 HIS A O 1
ATOM 810 N N . ASN A 1 97 ? -7.450 -0.807 -9.907 1.00 60.53 97 ASN A N 1
ATOM 811 C CA . ASN A 1 97 ? -8.434 0.182 -9.422 1.00 60.53 97 ASN A CA 1
ATOM 812 C C . ASN A 1 97 ? -8.067 0.842 -8.072 1.00 60.53 97 ASN A C 1
ATOM 814 O O . ASN A 1 97 ? -8.197 2.056 -7.917 1.00 60.53 97 ASN A O 1
ATOM 818 N N . ASP A 1 98 ? -7.528 0.064 -7.131 1.00 65.69 98 ASP A N 1
ATOM 819 C CA . ASP A 1 98 ? -7.157 0.542 -5.793 1.00 65.69 98 ASP A CA 1
ATOM 820 C C . ASP A 1 98 ? -6.000 1.553 -5.823 1.00 65.69 98 ASP A C 1
ATOM 822 O O . ASP A 1 98 ? -5.973 2.490 -5.028 1.00 65.69 98 ASP A O 1
ATOM 826 N N . TRP A 1 99 ? -5.069 1.403 -6.771 1.00 68.19 99 TRP A N 1
ATOM 827 C CA . TRP A 1 99 ? -3.894 2.263 -6.913 1.00 68.19 99 TRP A CA 1
ATOM 828 C C . TRP A 1 99 ? -4.281 3.675 -7.346 1.00 68.19 99 TRP A C 1
ATOM 830 O O . TRP A 1 99 ? -3.931 4.644 -6.677 1.00 68.19 99 TRP A O 1
ATOM 840 N N . MET A 1 100 ? -5.068 3.797 -8.422 1.00 67.62 100 MET A N 1
ATOM 841 C CA . MET A 1 100 ? -5.502 5.110 -8.909 1.00 67.62 100 MET A CA 1
AT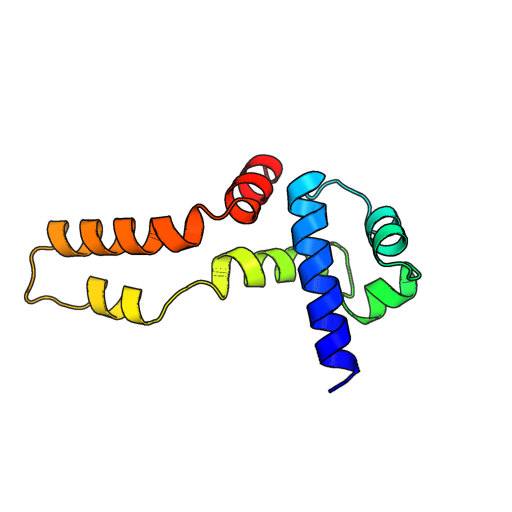OM 842 C C . MET A 1 100 ? -6.361 5.826 -7.876 1.00 67.62 100 MET A C 1
ATOM 844 O O . MET A 1 100 ? -6.235 7.034 -7.713 1.00 67.62 100 MET A O 1
ATOM 848 N N . ARG A 1 101 ? -7.219 5.100 -7.155 1.00 71.69 101 ARG A N 1
ATOM 849 C CA . ARG A 1 101 ? -8.077 5.713 -6.142 1.00 71.69 101 ARG A CA 1
ATOM 850 C C . ARG A 1 101 ? -7.281 6.197 -4.936 1.00 71.69 101 ARG A C 1
ATOM 852 O O . ARG A 1 101 ? -7.454 7.343 -4.542 1.00 71.69 101 ARG A O 1
ATOM 859 N N . ILE A 1 102 ? -6.378 5.378 -4.394 1.00 75.00 102 ILE A N 1
ATOM 860 C CA . ILE A 1 102 ? -5.513 5.804 -3.283 1.00 75.00 102 ILE A CA 1
ATOM 861 C C . ILE A 1 102 ? -4.654 7.005 -3.700 1.00 75.00 102 ILE A C 1
ATOM 863 O O . ILE A 1 102 ? -4.555 7.965 -2.943 1.00 75.00 102 ILE A O 1
ATOM 867 N N . PHE A 1 103 ? -4.092 6.989 -4.911 1.00 68.81 103 PHE A N 1
ATOM 868 C CA . PHE A 1 103 ? -3.336 8.114 -5.459 1.00 68.81 103 PHE A CA 1
ATOM 869 C C . PHE A 1 103 ? -4.193 9.389 -5.577 1.00 68.81 103 PHE A C 1
ATOM 871 O O . PHE A 1 103 ? -3.789 10.447 -5.100 1.00 68.81 103 PHE A O 1
ATOM 878 N N . LEU A 1 104 ? -5.404 9.293 -6.136 1.00 66.12 104 LEU A N 1
ATOM 879 C CA . LEU A 1 104 ? -6.316 10.432 -6.313 1.00 66.12 104 LEU A CA 1
ATOM 880 C C . LEU A 1 104 ? -6.801 11.041 -4.989 1.00 66.12 104 LEU A C 1
ATOM 882 O O . LEU A 1 104 ? -7.031 12.244 -4.939 1.00 66.12 104 LEU A O 1
ATOM 886 N N . PHE A 1 105 ? -6.947 10.240 -3.929 1.00 62.53 105 PHE A N 1
ATOM 887 C CA . PHE A 1 105 ? -7.345 10.713 -2.595 1.00 62.53 105 PHE A CA 1
ATOM 888 C C . PHE A 1 105 ? -6.162 11.064 -1.674 1.00 62.53 105 PHE A C 1
ATOM 890 O O . PHE A 1 105 ? -6.373 11.327 -0.490 1.00 62.53 105 PHE A O 1
ATOM 897 N N . SER A 1 106 ? -4.925 11.028 -2.181 1.00 59.22 106 SER 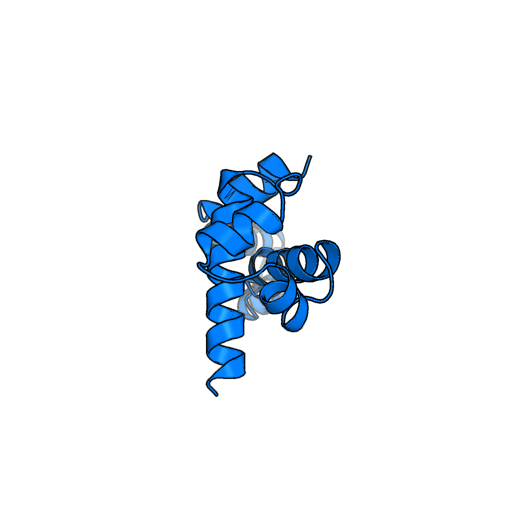A N 1
ATOM 898 C CA . SER A 1 106 ? -3.714 11.392 -1.424 1.00 59.22 106 SER A CA 1
ATOM 899 C C . SER A 1 106 ? -3.257 12.845 -1.631 1.00 59.22 106 SER A C 1
ATOM 901 O O . SER A 1 106 ? -2.243 13.240 -1.055 1.00 59.22 106 SER A O 1
ATOM 903 N N . GLY A 1 107 ? -3.993 13.617 -2.441 1.00 50.75 107 GLY A N 1
ATOM 904 C CA . GLY A 1 107 ? -3.776 15.045 -2.703 1.00 50.75 107 GLY A CA 1
ATOM 905 C C . GLY A 1 107 ? -4.785 15.949 -2.011 1.00 50.75 107 GLY A C 1
ATOM 906 O O . GLY A 1 107 ? -5.939 15.506 -1.818 1.00 50.75 107 GLY A O 1
#

Mean predicted aligned error: 6.3 Å

Sequence (107 aa):
MASEERRAEFLAKAIEFFAQEGFESSTRELARRLGVTQPLLYRYFPSKGDLISEVYDAVYVKRWREEWGAILADRSRPLRDRLMEFYIAYTDVVFHNDWMRIFLFSG

Solvent-accessible surface area (backbone atoms only — not comparable to full-atom values): 6075 Å² total; per-residue (Å²): 105,77,68,56,54,51,47,51,52,51,49,55,52,47,44,56,47,29,29,73,63,22,74,88,52,56,64,61,59,51,17,55,77,70,72,48,53,51,71,60,50,34,73,78,28,80,40,73,66,50,43,49,52,48,42,46,40,61,68,61,54,70,63,65,55,73,66,51,56,52,46,67,62,48,79,93,53,62,68,67,59,30,51,51,53,39,49,55,61,46,45,71,69,52,68,42,72,56,49,54,34,36,58,65,42,70,110

Secondary structure (DSSP, 8-state):
-HHHHHHHHHHHHHHHHHHHH-TTS-HHHHHHHTTS-HHHHHHHSSSHHHHHHHHHIIIIITT--HHHHHHHH-TTS-HHHHHHHHHHHHHHHHTSHHHHHHHHTT-